Protein AF-A0A527ZUH0-F1 (afdb_monomer)

Foldseek 3Di:
DDDDPQAAKDKDFQDWDACVVPPPQPADADPRRTFTWMFIDHGNDTPDIDGHDPPPPPPDDDD

Nearest PDB structures (foldseek):
  7q68-assembly1_A-2  TM=5.031E-01  e=2.439E+00  Thermochaetoides thermophila DSM 1495
  4k7i-assembly5_C  TM=4.640E-01  e=2.951E+00  Homo sapiens
  5yzx-assembly2_B-2  TM=5.241E-01  e=6.323E+00  Escherichia coli K-12

pLDDT: mean 82.92, std 15.01, range [45.47, 96.06]

Structure (mmCIF, N/CA/C/O backbone):
data_AF-A0A527ZUH0-F1
#
_entry.id   AF-A0A527ZUH0-F1
#
loop_
_atom_site.group_PDB
_atom_site.id
_atom_site.type_symbol
_atom_site.label_atom_id
_atom_site.label_alt_id
_atom_site.label_comp_id
_atom_site.label_asym_id
_atom_site.label_entity_id
_atom_site.label_seq_id
_atom_site.pdbx_PDB_ins_code
_atom_site.Cartn_x
_atom_site.Cartn_y
_atom_site.Cartn_z
_atom_site.occupancy
_atom_site.B_iso_or_equiv
_atom_site.auth_seq_id
_atom_site.auth_comp_id
_atom_site.auth_asym_id
_atom_site.auth_atom_id
_atom_site.pdbx_PDB_model_num
ATOM 1 N N . MET A 1 1 ? -21.392 3.108 5.629 1.00 55.81 1 MET A N 1
ATOM 2 C CA . MET A 1 1 ? -20.014 3.581 5.869 1.00 55.81 1 MET A CA 1
ATOM 3 C C . MET A 1 1 ? -19.202 2.360 6.258 1.00 55.81 1 MET A C 1
ATOM 5 O O . MET A 1 1 ? -19.670 1.626 7.115 1.00 55.81 1 MET A O 1
ATOM 9 N N . LEU A 1 2 ? -18.105 2.059 5.559 1.00 66.94 2 LEU A N 1
ATOM 10 C CA . LEU A 1 2 ? -17.248 0.922 5.907 1.00 66.94 2 LEU A CA 1
ATOM 11 C C . LEU A 1 2 ? -16.389 1.341 7.103 1.00 66.94 2 LEU A C 1
ATOM 13 O O . LEU A 1 2 ? -15.609 2.284 6.984 1.00 66.94 2 LEU A O 1
ATOM 17 N N . GLU A 1 3 ? -16.577 0.700 8.251 1.00 74.19 3 GLU A N 1
ATOM 18 C CA . GLU A 1 3 ? -15.781 0.977 9.445 1.00 74.19 3 GLU A CA 1
ATOM 19 C C . GLU A 1 3 ? -14.468 0.196 9.369 1.00 74.19 3 GLU A C 1
ATOM 21 O O . GLU A 1 3 ? -14.466 -1.024 9.205 1.00 74.19 3 GLU A O 1
ATOM 26 N N . ILE A 1 4 ? -13.345 0.909 9.455 1.00 73.56 4 ILE A N 1
ATOM 27 C CA . ILE A 1 4 ? -12.030 0.286 9.610 1.00 73.56 4 ILE A CA 1
ATOM 28 C C . ILE A 1 4 ? -11.911 -0.100 11.089 1.00 73.56 4 ILE A C 1
ATOM 30 O O . ILE A 1 4 ? -12.040 0.787 11.939 1.00 73.56 4 ILE A O 1
ATOM 34 N N . PRO A 1 5 ? -11.662 -1.376 11.425 1.00 73.06 5 PRO A N 1
ATOM 35 C CA . PRO A 1 5 ? -11.452 -1.776 12.809 1.00 73.06 5 PRO A CA 1
ATOM 36 C C . PRO A 1 5 ? -10.321 -0.950 13.435 1.00 73.06 5 PRO A C 1
ATOM 38 O O . PRO A 1 5 ? -9.204 -0.917 12.917 1.00 73.06 5 PRO A O 1
ATOM 41 N N . ALA A 1 6 ? -10.605 -0.276 14.553 1.00 72.12 6 ALA A N 1
ATOM 42 C CA . ALA A 1 6 ? -9.597 0.493 15.290 1.00 72.12 6 ALA A CA 1
ATOM 43 C C . ALA A 1 6 ? -8.559 -0.410 15.985 1.00 72.12 6 ALA A C 1
ATOM 45 O O . ALA A 1 6 ? -7.503 0.055 16.410 1.00 72.12 6 ALA A O 1
ATOM 46 N N . SER A 1 7 ? -8.866 -1.701 16.106 1.00 73.38 7 SER A N 1
ATOM 47 C CA . SER A 1 7 ? -8.033 -2.726 16.719 1.00 73.38 7 SER A CA 1
ATOM 48 C C . SER A 1 7 ? -8.193 -4.062 15.989 1.00 73.38 7 SER A C 1
ATOM 50 O O . SER A 1 7 ? -9.163 -4.285 15.262 1.00 73.38 7 SER A O 1
ATOM 52 N N . GLY A 1 8 ? -7.221 -4.954 16.188 1.00 81.44 8 GLY A N 1
ATOM 53 C CA . GLY A 1 8 ? -7.163 -6.250 15.518 1.00 81.44 8 GLY A CA 1
ATOM 54 C C . GLY A 1 8 ? -6.423 -6.211 14.182 1.00 81.44 8 GLY A C 1
ATOM 55 O O . GLY A 1 8 ? -5.932 -5.169 13.741 1.00 81.44 8 GLY A O 1
ATOM 56 N N . SER A 1 9 ? -6.315 -7.386 13.566 1.00 91.06 9 SER A N 1
ATOM 57 C CA . SER A 1 9 ? -5.607 -7.560 12.302 1.00 91.06 9 SER A CA 1
ATOM 58 C C . SER A 1 9 ? -6.576 -7.559 11.131 1.00 91.06 9 SER A C 1
ATOM 60 O O . SER A 1 9 ? -7.606 -8.233 11.169 1.00 91.06 9 SER A O 1
ATOM 62 N N . TYR A 1 10 ? -6.237 -6.831 10.072 1.00 90.38 10 TYR A N 1
ATOM 63 C CA . TYR A 1 10 ? -7.019 -6.804 8.841 1.00 90.38 10 TYR A CA 1
ATOM 64 C C . TYR A 1 10 ? -6.128 -6.643 7.612 1.00 90.38 10 TYR A C 1
ATOM 66 O O . TYR A 1 10 ? -4.988 -6.180 7.691 1.00 90.38 10 TYR A O 1
ATOM 74 N N . HIS A 1 11 ? -6.673 -7.030 6.460 1.00 91.94 11 HIS A N 1
ATOM 75 C CA . HIS A 1 11 ? -6.015 -6.908 5.167 1.00 91.94 11 HIS A CA 1
ATOM 76 C C . HIS A 1 11 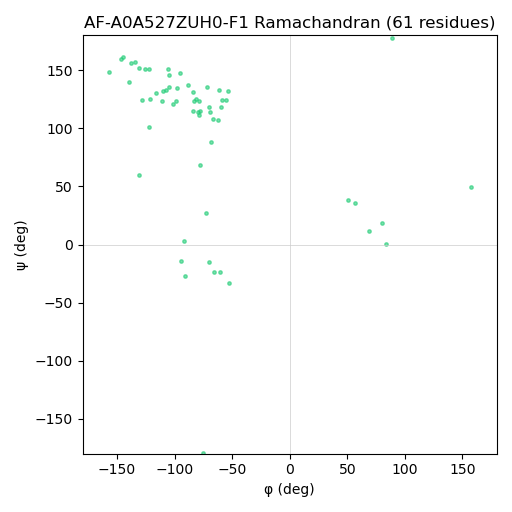? -6.794 -5.955 4.267 1.00 91.94 11 HIS A C 1
ATOM 78 O O . HIS A 1 11 ? -8.002 -6.100 4.088 1.00 91.94 11 HIS A O 1
ATOM 84 N N . LEU A 1 12 ? -6.085 -4.996 3.681 1.00 91.69 12 LEU A N 1
ATOM 85 C CA . LEU A 1 12 ? -6.590 -4.172 2.592 1.00 91.69 12 LEU A CA 1
ATOM 86 C C . LEU A 1 12 ? -6.010 -4.719 1.293 1.00 91.69 12 LEU A C 1
ATOM 88 O O . LEU A 1 12 ? -4.790 -4.768 1.142 1.00 91.69 12 LEU A O 1
ATOM 92 N N . SER A 1 13 ? -6.874 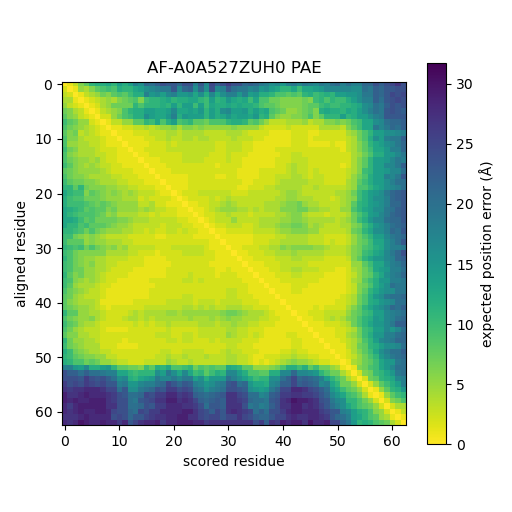-5.126 0.368 1.00 92.62 13 SER A N 1
ATOM 93 C CA . SER A 1 13 ? -6.451 -5.672 -0.922 1.00 92.62 13 SER A CA 1
ATOM 94 C C . SER A 1 13 ? -6.658 -4.687 -2.061 1.00 92.62 13 SER A C 1
ATOM 96 O O . SER A 1 13 ? -7.594 -3.888 -2.022 1.00 92.62 13 SER A O 1
ATOM 98 N N . LYS A 1 14 ? -5.821 -4.780 -3.104 1.00 92.88 14 LYS A N 1
ATOM 99 C CA . LYS A 1 14 ? -5.895 -3.918 -4.307 1.00 92.88 14 LYS A CA 1
ATOM 100 C C . LYS A 1 14 ? -5.815 -2.419 -3.986 1.00 92.88 14 LYS A C 1
ATOM 102 O O . LYS A 1 14 ? -6.460 -1.595 -4.634 1.00 92.88 14 LYS A O 1
ATOM 107 N N . VAL A 1 15 ? -5.022 -2.055 -2.984 1.00 93.12 15 VAL A N 1
ATOM 108 C CA . VAL A 1 15 ? -4.798 -0.660 -2.598 1.00 93.12 15 VAL A CA 1
ATOM 109 C C . VAL A 1 15 ? -3.930 0.024 -3.651 1.00 93.12 15 VAL A C 1
ATOM 111 O O . VAL A 1 15 ? -2.924 -0.542 -4.072 1.00 93.12 15 VAL A O 1
ATOM 114 N N . ARG A 1 16 ? -4.285 1.250 -4.056 1.00 94.44 16 ARG A N 1
ATOM 115 C CA . ARG A 1 16 ? -3.407 2.103 -4.872 1.00 94.44 16 ARG A CA 1
ATOM 116 C C . ARG A 1 16 ? -2.440 2.854 -3.962 1.00 94.44 16 ARG A C 1
ATOM 118 O O . ARG A 1 16 ? -2.868 3.693 -3.173 1.00 94.44 16 ARG A O 1
ATOM 125 N N . LEU A 1 17 ? -1.148 2.566 -4.087 1.00 93.50 17 LEU A N 1
ATOM 126 C CA . LEU A 1 17 ? -0.078 3.243 -3.356 1.00 93.50 17 LEU A CA 1
ATOM 127 C C . LEU A 1 17 ? 0.750 4.101 -4.300 1.00 93.50 17 LEU A C 1
ATOM 129 O O . LEU A 1 17 ? 1.166 3.626 -5.352 1.00 93.50 17 LEU A O 1
ATOM 133 N N . HIS A 1 18 ? 0.996 5.352 -3.914 1.00 96.06 18 HIS A N 1
ATOM 134 C CA . HIS A 1 18 ? 1.837 6.266 -4.6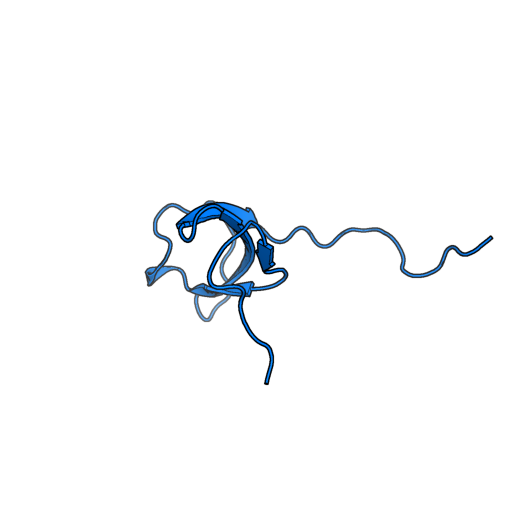78 1.00 96.06 18 HIS A CA 1
ATOM 135 C C . HIS A 1 18 ? 3.305 6.133 -4.259 1.00 96.06 18 HIS A C 1
ATOM 137 O O . HIS A 1 18 ? 3.613 6.094 -3.065 1.00 96.06 18 HIS A O 1
ATOM 143 N N . SER A 1 19 ? 4.209 6.132 -5.235 1.00 93.19 19 SER A N 1
ATOM 144 C CA . SER A 1 19 ? 5.656 5.956 -5.042 1.00 93.19 19 SER A CA 1
ATOM 145 C C . SER A 1 19 ? 6.277 6.914 -4.019 1.00 93.19 19 SER A C 1
ATOM 147 O O . SER A 1 19 ? 7.177 6.522 -3.276 1.00 93.19 19 SER A O 1
ATOM 149 N N . SER A 1 20 ? 5.762 8.144 -3.909 1.00 95.06 20 SER A N 1
ATOM 150 C CA . SER A 1 20 ? 6.274 9.147 -2.964 1.00 95.06 20 SER A CA 1
ATOM 151 C C . SER A 1 20 ? 6.080 8.778 -1.490 1.00 95.06 20 SER A C 1
ATOM 153 O O . SER A 1 20 ? 6.802 9.292 -0.640 1.00 95.06 20 SER A O 1
ATOM 155 N N . LEU A 1 21 ? 5.105 7.921 -1.172 1.00 91.12 21 LEU A N 1
ATOM 156 C CA . LEU A 1 21 ? 4.803 7.490 0.199 1.00 91.12 21 LEU A CA 1
ATOM 157 C C . LEU A 1 21 ? 5.495 6.175 0.565 1.00 91.12 21 LEU A C 1
ATOM 159 O O . LEU A 1 21 ? 5.546 5.811 1.738 1.00 91.12 21 LEU A O 1
ATOM 163 N N . THR A 1 22 ? 6.020 5.457 -0.428 1.00 90.06 22 THR A N 1
ATOM 164 C CA . THR A 1 22 ? 6.630 4.136 -0.250 1.00 90.06 22 THR A CA 1
ATOM 165 C C . THR A 1 22 ? 7.996 4.052 -0.936 1.00 90.06 22 THR A C 1
ATOM 167 O O . THR A 1 22 ? 8.186 3.221 -1.832 1.00 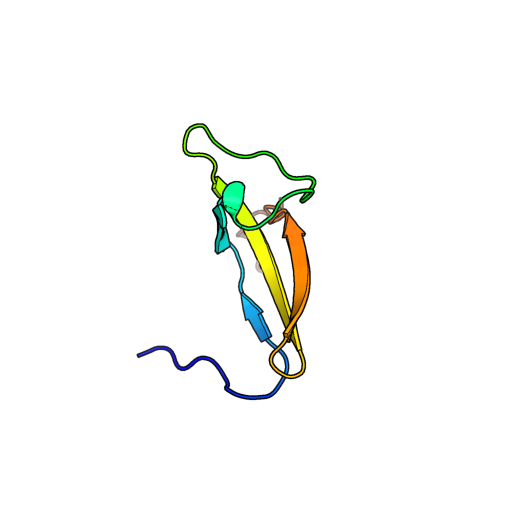90.06 22 THR A O 1
ATOM 170 N N . PRO A 1 23 ? 8.966 4.904 -0.552 1.00 86.88 23 PRO A N 1
ATOM 171 C CA . PRO A 1 23 ? 10.312 4.819 -1.101 1.00 86.88 23 PRO A CA 1
ATOM 172 C C . PRO A 1 23 ? 10.940 3.459 -0.766 1.00 86.88 23 PRO A C 1
ATOM 174 O O . PRO A 1 23 ? 10.869 2.990 0.368 1.00 86.88 23 PRO A O 1
ATOM 177 N N . GLY A 1 24 ? 11.548 2.816 -1.765 1.00 86.75 24 GLY A N 1
ATOM 178 C CA . GLY A 1 24 ? 12.191 1.504 -1.615 1.00 86.75 24 GLY A CA 1
ATOM 179 C C . GLY A 1 24 ? 11.253 0.297 -1.725 1.00 86.75 24 GLY A C 1
ATOM 180 O O . GLY A 1 24 ? 11.721 -0.837 -1.637 1.00 86.75 24 GLY A O 1
ATOM 181 N N . LEU A 1 25 ? 9.951 0.503 -1.955 1.00 86.44 25 LEU A N 1
ATOM 182 C CA . LEU A 1 25 ? 9.030 -0.596 -2.233 1.00 86.44 25 LEU A CA 1
ATOM 183 C C . LEU A 1 25 ? 9.321 -1.188 -3.623 1.00 86.44 25 LEU A C 1
ATOM 185 O O . LEU A 1 25 ? 9.205 -0.503 -4.638 1.00 86.44 25 LEU A O 1
ATOM 189 N N . ALA A 1 26 ? 9.691 -2.470 -3.664 1.00 88.44 26 ALA A N 1
ATOM 190 C CA . ALA A 1 26 ? 10.064 -3.185 -4.885 1.00 88.44 26 ALA A CA 1
ATOM 191 C C . ALA A 1 26 ? 8.831 -3.606 -5.711 1.00 88.44 26 ALA A C 1
ATOM 193 O O . ALA A 1 26 ? 8.504 -4.789 -5.809 1.00 88.44 26 ALA A O 1
ATOM 194 N N . VAL A 1 27 ? 8.131 -2.626 -6.284 1.00 87.00 27 VAL A N 1
ATOM 195 C CA . VAL A 1 27 ? 6.956 -2.813 -7.150 1.00 87.00 27 VAL A CA 1
ATOM 196 C C . VAL A 1 27 ? 7.045 -1.940 -8.396 1.00 87.00 27 VAL A C 1
ATOM 198 O O . VAL A 1 27 ? 7.731 -0.919 -8.410 1.00 87.00 27 VAL A O 1
ATOM 201 N N . THR A 1 28 ? 6.341 -2.338 -9.453 1.00 89.62 28 THR A N 1
ATOM 202 C CA . THR A 1 28 ? 6.199 -1.519 -10.659 1.00 89.62 28 THR A CA 1
ATOM 203 C C . THR A 1 28 ? 5.100 -0.484 -10.447 1.00 89.62 28 THR A C 1
ATOM 205 O O . THR A 1 28 ? 3.969 -0.843 -10.122 1.00 89.62 28 THR A O 1
ATOM 208 N N . PHE A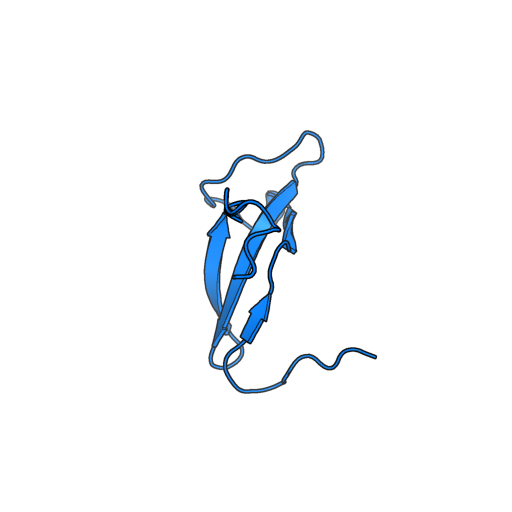 1 29 ? 5.441 0.786 -10.649 1.00 93.06 29 PHE A N 1
ATOM 209 C CA . PHE A 1 29 ? 4.491 1.894 -10.648 1.00 93.06 29 PHE A CA 1
ATOM 210 C C . PHE A 1 29 ? 4.041 2.205 -12.082 1.00 93.06 29 PHE A C 1
ATOM 212 O O . PHE A 1 29 ? 4.810 2.031 -13.029 1.00 93.06 29 PHE A O 1
ATOM 219 N N . ASP A 1 30 ? 2.795 2.644 -12.236 1.00 92.50 30 ASP A N 1
ATOM 220 C CA . ASP A 1 30 ? 2.236 3.138 -13.492 1.00 92.50 30 ASP A CA 1
ATOM 221 C C . ASP A 1 30 ? 2.751 4.553 -13.835 1.00 92.50 30 ASP A C 1
ATOM 223 O O . ASP A 1 30 ? 3.569 5.134 -13.116 1.00 92.50 30 ASP A O 1
ATOM 227 N N . SER A 1 31 ? 2.289 5.112 -14.960 1.00 94.19 31 SER A N 1
ATOM 228 C CA . SER A 1 31 ? 2.680 6.453 -15.426 1.00 94.19 31 SER A CA 1
ATOM 229 C C . SER A 1 31 ? 2.320 7.573 -14.453 1.00 94.19 31 SER A C 1
ATOM 231 O O . SER A 1 31 ? 2.957 8.623 -14.475 1.00 94.19 31 SER A O 1
ATOM 233 N N . ASP A 1 32 ? 1.322 7.340 -13.603 1.00 93.88 32 ASP A N 1
ATOM 234 C CA . ASP A 1 32 ? 0.861 8.284 -12.591 1.00 93.88 32 ASP A CA 1
ATOM 235 C C . ASP A 1 32 ? 1.583 8.061 -11.251 1.00 93.88 32 ASP A C 1
ATOM 237 O O . ASP A 1 32 ? 1.279 8.719 -10.258 1.00 93.88 32 ASP A O 1
ATOM 241 N N . GLY A 1 33 ? 2.537 7.125 -11.203 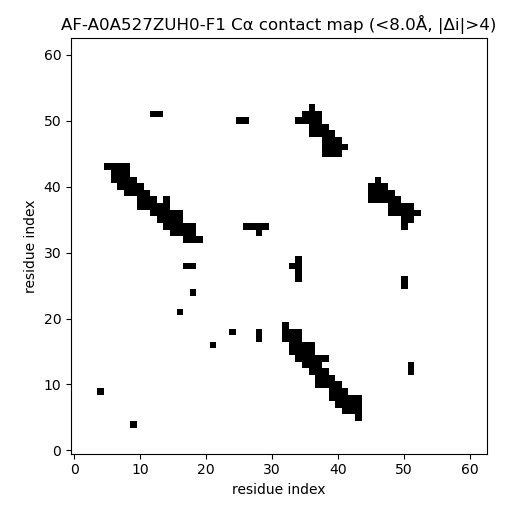1.00 94.69 33 GLY A N 1
ATOM 242 C CA . GLY A 1 33 ? 3.330 6.816 -10.023 1.00 94.69 33 GLY A CA 1
ATOM 243 C C . GLY A 1 33 ? 2.623 5.918 -9.009 1.00 94.69 33 GLY A C 1
ATOM 244 O O . GLY A 1 33 ? 3.057 5.885 -7.854 1.00 94.69 33 GLY A O 1
ATOM 245 N N . PHE A 1 34 ? 1.566 5.193 -9.396 1.00 94.62 34 PHE A N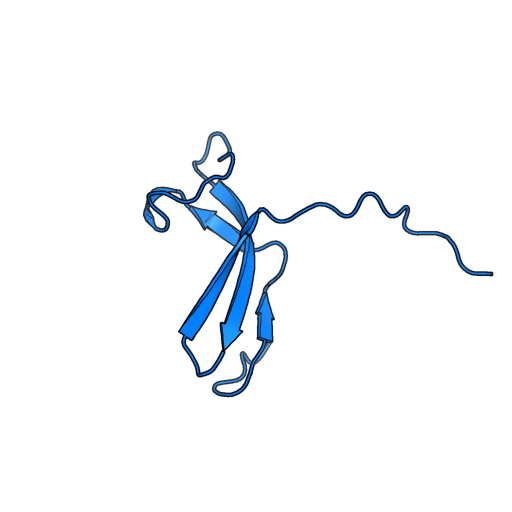 1
ATOM 246 C CA . PHE A 1 34 ? 0.819 4.287 -8.519 1.00 94.62 34 PHE A CA 1
ATOM 247 C C . PHE A 1 34 ? 1.117 2.808 -8.773 1.00 94.62 34 PHE A C 1
ATOM 249 O O . PHE A 1 34 ? 1.304 2.374 -9.902 1.00 94.62 34 PHE A O 1
ATOM 256 N N . ALA A 1 35 ? 1.097 2.005 -7.712 1.00 94.19 35 ALA A N 1
ATOM 257 C CA . ALA A 1 35 ? 1.154 0.549 -7.775 1.00 94.19 35 ALA A CA 1
ATOM 258 C C . ALA A 1 35 ? -0.022 -0.069 -7.009 1.00 94.19 35 ALA A C 1
ATOM 260 O O . ALA A 1 35 ? -0.515 0.514 -6.038 1.00 94.19 35 ALA A O 1
ATOM 261 N N . LEU A 1 36 ? -0.462 -1.259 -7.430 1.00 94.25 36 LEU A N 1
ATOM 262 C CA . LEU A 1 36 ? -1.414 -2.057 -6.659 1.00 94.25 36 LEU A CA 1
ATOM 263 C C . LEU A 1 36 ? -0.684 -2.879 -5.599 1.00 94.25 36 LEU A C 1
ATOM 265 O O . LEU A 1 36 ? 0.275 -3.595 -5.898 1.00 94.25 36 LEU A O 1
ATOM 269 N N . ALA A 1 37 ? -1.181 -2.814 -4.369 1.00 92.69 37 ALA A N 1
ATOM 270 C CA . ALA A 1 37 ? -0.607 -3.504 -3.228 1.00 92.69 37 ALA A CA 1
ATOM 271 C C . ALA A 1 37 ? -1.672 -4.137 -2.332 1.00 92.69 37 ALA A C 1
ATOM 273 O O . ALA A 1 37 ? -2.822 -3.694 -2.281 1.00 92.69 37 ALA A O 1
ATOM 274 N N . ASP A 1 38 ? -1.243 -5.150 -1.591 1.00 93.62 38 ASP A N 1
ATOM 275 C CA . ASP A 1 38 ? -1.951 -5.662 -0.429 1.00 93.62 38 ASP A CA 1
ATOM 276 C C . ASP A 1 38 ? -1.229 -5.184 0.835 1.00 93.62 38 ASP A C 1
ATOM 278 O O . ASP A 1 38 ? 0.003 -5.215 0.915 1.00 93.62 38 ASP A O 1
ATOM 282 N N . ILE A 1 39 ? -2.002 -4.724 1.819 1.00 92.94 39 ILE A N 1
ATOM 283 C CA . ILE A 1 39 ? -1.495 -4.173 3.078 1.00 92.94 39 ILE A CA 1
ATOM 284 C C . ILE A 1 39 ? -2.063 -4.992 4.227 1.00 92.94 39 ILE A C 1
ATOM 286 O O . ILE A 1 39 ? -3.280 -5.129 4.355 1.00 92.94 39 ILE A O 1
ATOM 290 N N . ALA A 1 40 ? -1.179 -5.507 5.074 1.00 93.94 40 ALA A N 1
ATOM 291 C CA . ALA A 1 40 ? -1.548 -6.164 6.318 1.00 93.94 40 ALA A CA 1
ATOM 292 C C . ALA A 1 40 ? -1.377 -5.179 7.477 1.00 93.94 40 ALA A C 1
ATOM 294 O O . ALA A 1 40 ? -0.278 -4.662 7.701 1.00 93.94 40 ALA A O 1
ATOM 295 N N . VAL A 1 41 ? -2.441 -4.945 8.238 1.00 92.94 41 VAL A N 1
ATOM 296 C CA . VAL A 1 41 ? -2.407 -4.143 9.464 1.00 92.94 41 VAL A CA 1
ATOM 297 C C . VAL A 1 41 ? -2.549 -5.074 10.657 1.00 92.94 41 VAL A C 1
ATOM 299 O O . VAL A 1 41 ? -3.417 -5.941 10.658 1.00 92.94 41 VAL A O 1
ATOM 302 N N . ALA A 1 42 ? -1.695 -4.887 11.658 1.00 91.62 42 ALA A N 1
ATOM 303 C CA . ALA A 1 42 ? -1.758 -5.564 12.946 1.00 91.62 42 ALA A CA 1
ATOM 304 C C . ALA A 1 42 ? -1.422 -4.550 14.044 1.00 91.62 42 ALA A C 1
ATOM 306 O O . ALA A 1 42 ? -0.554 -3.697 13.853 1.00 91.62 42 ALA A O 1
ATOM 307 N N . ASP A 1 43 ? -2.140 -4.605 15.167 1.00 87.75 43 ASP A N 1
ATOM 308 C CA . ASP A 1 43 ? -1.942 -3.707 16.315 1.00 87.75 43 ASP A CA 1
ATOM 309 C C . ASP A 1 43 ? -1.924 -2.211 15.936 1.00 87.75 43 ASP A C 1
ATOM 311 O O . ASP A 1 43 ? -1.127 -1.415 16.438 1.00 87.75 43 ASP A O 1
ATOM 315 N N . GLY A 1 44 ? -2.784 -1.828 14.985 1.00 87.69 44 GLY A N 1
ATOM 316 C CA . GLY A 1 44 ? -2.883 -0.454 14.484 1.00 87.69 44 GLY A CA 1
ATOM 317 C C . GLY A 1 44 ? -1.677 0.023 13.662 1.00 87.69 44 GLY A C 1
ATOM 318 O O . GLY A 1 44 ? -1.557 1.217 13.393 1.00 87.69 44 GLY A O 1
ATOM 319 N N . LYS A 1 45 ? -0.771 -0.877 13.259 1.00 90.31 45 LYS A N 1
ATOM 320 C CA . LYS A 1 45 ? 0.417 -0.579 12.449 1.00 90.31 45 LYS A CA 1
ATOM 321 C C . LYS A 1 45 ? 0.423 -1.392 11.163 1.00 90.31 45 LYS A C 1
ATOM 323 O O . LYS A 1 45 ? -0.064 -2.519 11.114 1.00 90.31 45 LYS A O 1
ATOM 328 N N . ILE A 1 46 ? 1.033 -0.836 10.121 1.00 91.81 46 ILE A N 1
ATOM 329 C CA . ILE A 1 46 ? 1.302 -1.588 8.896 1.00 91.81 46 ILE A CA 1
ATOM 330 C C . ILE A 1 46 ? 2.373 -2.631 9.221 1.00 91.81 46 ILE A C 1
ATOM 332 O O . ILE A 1 46 ? 3.507 -2.283 9.539 1.00 91.81 46 ILE A O 1
ATOM 336 N N . SER A 1 47 ? 1.992 -3.903 9.161 1.00 94.06 47 SER A N 1
ATOM 337 C CA . SER A 1 47 ? 2.882 -5.042 9.407 1.00 94.06 47 SER A CA 1
ATOM 338 C C . SER A 1 47 ? 3.538 -5.544 8.119 1.00 94.06 47 SER A C 1
ATOM 340 O O . SER A 1 47 ? 4.644 -6.076 8.158 1.00 94.06 47 SER A O 1
ATOM 342 N N . SER A 1 48 ? 2.886 -5.351 6.965 1.00 92.75 48 SER A N 1
ATOM 343 C CA . SER A 1 48 ? 3.441 -5.697 5.656 1.00 92.75 48 SER A CA 1
ATOM 344 C C . SER A 1 48 ? 2.788 -4.900 4.526 1.00 92.75 48 SER A C 1
ATOM 346 O O . SER A 1 48 ? 1.598 -4.581 4.587 1.00 92.75 48 SER A O 1
ATOM 348 N N . ILE A 1 49 ? 3.574 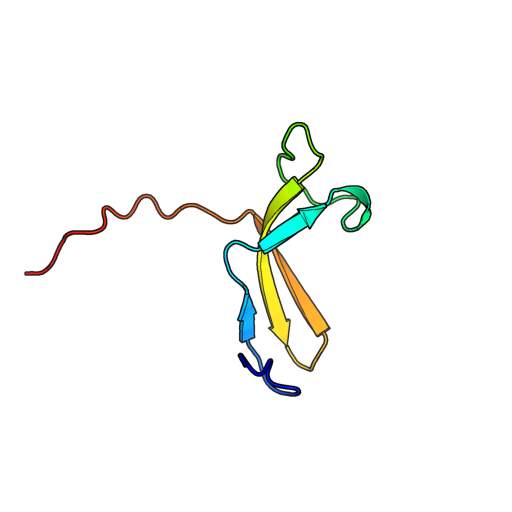-4.625 3.484 1.00 92.56 49 ILE A N 1
ATOM 349 C CA . ILE A 1 49 ? 3.121 -4.123 2.185 1.00 92.56 49 ILE A CA 1
ATOM 350 C C . ILE A 1 49 ? 3.729 -5.042 1.128 1.00 92.56 49 ILE A C 1
ATOM 352 O O . ILE A 1 49 ? 4.949 -5.205 1.078 1.00 92.56 49 ILE A O 1
ATOM 356 N N . ALA A 1 50 ? 2.892 -5.627 0.281 1.00 91.69 50 ALA A N 1
ATOM 357 C CA . ALA A 1 50 ? 3.331 -6.486 -0.811 1.00 91.69 50 ALA A CA 1
ATOM 358 C C . ALA A 1 50 ? 2.651 -6.079 -2.118 1.00 91.69 50 ALA A C 1
ATOM 360 O O . ALA A 1 50 ? 1.529 -5.576 -2.106 1.00 91.69 50 ALA A O 1
ATOM 361 N N . ALA A 1 51 ? 3.313 -6.326 -3.251 1.00 90.75 51 ALA A N 1
ATOM 362 C CA . ALA A 1 51 ? 2.684 -6.182 -4.561 1.00 90.75 51 ALA A CA 1
ATOM 363 C C . ALA A 1 51 ? 1.392 -7.008 -4.603 1.00 90.75 51 ALA A C 1
ATOM 365 O O . ALA A 1 51 ? 1.412 -8.188 -4.234 1.00 90.75 51 ALA A O 1
ATOM 36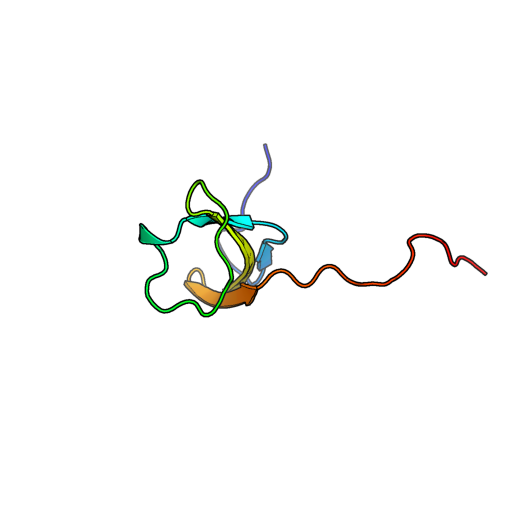6 N N . HIS A 1 52 ? 0.295 -6.416 -5.077 1.00 89.75 52 HIS A N 1
ATOM 367 C CA . HIS A 1 52 ? -0.933 -7.174 -5.261 1.00 89.75 52 HIS A CA 1
ATOM 368 C C . HIS A 1 52 ? -0.698 -8.199 -6.370 1.00 89.75 52 HIS A C 1
ATOM 370 O O . HIS A 1 52 ? -0.587 -7.851 -7.548 1.00 89.75 52 HIS A O 1
ATOM 376 N N . ARG A 1 53 ? -0.602 -9.478 -6.001 1.00 78.88 53 ARG A N 1
ATOM 377 C CA . ARG A 1 53 ? -0.554 -10.556 -6.986 1.00 78.88 53 ARG A CA 1
ATOM 378 C C . ARG A 1 53 ? -1.971 -10.814 -7.457 1.00 78.88 53 ARG A C 1
ATOM 380 O O . ARG A 1 53 ? -2.807 -11.300 -6.701 1.00 78.88 53 ARG A O 1
ATOM 387 N N . GLN A 1 54 ? -2.218 -10.529 -8.729 1.00 62.22 54 GLN A N 1
ATOM 388 C CA . GLN A 1 54 ? -3.421 -10.989 -9.399 1.00 62.22 54 GLN A CA 1
ATOM 389 C C . GLN A 1 54 ? -3.375 -12.519 -9.387 1.00 62.22 54 GLN A C 1
ATOM 391 O O . GLN A 1 54 ? -2.526 -13.130 -10.037 1.00 62.22 54 GLN A O 1
ATOM 396 N N . SER A 1 55 ? -4.216 -13.148 -8.565 1.00 53.81 55 SER A N 1
ATOM 397 C CA . SER A 1 55 ? -4.316 -14.600 -8.558 1.00 53.81 55 SER A CA 1
ATOM 398 C C . SER A 1 55 ? -4.741 -15.031 -9.955 1.00 53.81 55 SER A C 1
ATOM 400 O O . SER A 1 55 ? -5.834 -14.678 -10.394 1.00 53.81 55 SER A O 1
ATOM 402 N N . ASN A 1 56 ? -3.914 -15.816 -10.639 1.00 49.31 56 ASN A N 1
ATOM 403 C CA . ASN A 1 56 ? -4.264 -16.436 -11.916 1.00 49.31 56 ASN A CA 1
ATOM 404 C C . ASN A 1 56 ? -5.275 -17.590 -11.739 1.00 49.31 56 ASN A C 1
ATOM 406 O O . ASN A 1 56 ? -5.275 -18.547 -12.507 1.00 49.31 56 ASN A O 1
ATOM 410 N N . THR A 1 57 ? -6.096 -17.537 -10.688 1.00 46.78 57 THR A N 1
ATOM 411 C CA . THR A 1 57 ? -7.180 -18.480 -10.442 1.00 46.78 57 THR A CA 1
ATOM 412 C C . THR A 1 57 ? -8.337 -18.057 -11.342 1.00 46.78 57 THR A C 1
ATOM 414 O O . THR A 1 57 ? -8.900 -16.982 -11.110 1.00 46.78 57 THR A O 1
ATOM 417 N N . PRO A 1 58 ? -8.697 -18.836 -12.378 1.00 45.47 58 PRO A N 1
ATOM 418 C CA . PRO A 1 58 ? -9.892 -18.542 -13.149 1.00 45.47 58 PRO A CA 1
ATOM 419 C C . PRO A 1 58 ? -11.091 -18.558 -12.197 1.00 45.47 58 PRO A C 1
ATOM 421 O O . PRO A 1 58 ? -11.320 -19.523 -11.466 1.00 45.47 58 PRO A O 1
ATOM 424 N N . ALA A 1 59 ? -11.830 -17.453 -12.170 1.00 54.72 59 ALA A N 1
ATOM 425 C CA . ALA A 1 59 ? -13.083 -17.345 -11.442 1.00 54.72 59 ALA A CA 1
ATOM 426 C C . ALA A 1 59 ? -14.123 -18.238 -12.136 1.00 54.72 59 ALA A C 1
ATOM 428 O O . ALA A 1 59 ? -14.806 -17.787 -13.050 1.00 54.72 59 ALA A O 1
ATOM 429 N N . GLY A 1 60 ? -14.195 -19.519 -11.764 1.00 57.47 60 GLY A N 1
ATOM 430 C CA . GLY A 1 60 ? -15.191 -20.425 -12.339 1.00 57.47 60 GLY A CA 1
ATOM 431 C C . GLY A 1 60 ? -14.872 -21.913 -12.277 1.00 57.47 60 GLY A C 1
ATOM 432 O O . GLY A 1 60 ? -15.011 -22.589 -13.288 1.00 57.47 60 GLY A O 1
ATOM 433 N N . ALA A 1 61 ? -14.485 -22.441 -11.118 1.00 50.88 61 ALA A N 1
ATOM 434 C CA . ALA A 1 61 ? -14.641 -23.869 -10.856 1.00 50.88 61 ALA A CA 1
ATOM 435 C C . ALA A 1 61 ? -15.498 -24.030 -9.596 1.00 50.88 61 ALA A C 1
ATOM 437 O O . ALA A 1 61 ? -15.026 -23.806 -8.484 1.00 50.88 61 ALA A O 1
ATOM 438 N N . LEU A 1 62 ? -16.776 -24.336 -9.805 1.00 58.69 62 LEU A N 1
ATOM 439 C CA . LEU A 1 62 ? -17.652 -24.947 -8.813 1.00 58.69 62 LEU A CA 1
ATOM 440 C C . LEU A 1 62 ? -17.913 -26.365 -9.338 1.00 58.69 62 LEU A C 1
ATOM 442 O O . LEU A 1 62 ? -18.296 -26.496 -10.502 1.00 58.69 62 LEU A O 1
ATOM 446 N N . ASP A 1 63 ? -17.607 -27.370 -8.519 1.00 54.84 63 ASP A N 1
ATOM 447 C CA . ASP A 1 63 ? -18.011 -28.773 -8.719 1.00 54.84 63 ASP A CA 1
ATOM 448 C C . ASP A 1 63 ? -19.494 -28.945 -8.352 1.00 54.84 63 ASP A C 1
ATOM 450 O O . ASP A 1 63 ? -19.924 -28.292 -7.366 1.00 54.84 63 ASP A O 1
#

Secondary structure (DSSP, 8-state):
--PPPSSS-EEEEEEEEEGGGSTT--S---TTSEEEEEEEEETTEEEEEEE-------S----

Mean predicted aligned error: 8.18 Å

Solvent-accessible surface area (backbone atoms only — not comparable to full-atom values): 4192 Å² total; per-residue (Å²): 132,89,80,76,73,86,60,60,71,52,75,49,70,73,38,81,46,48,51,91,82,44,78,88,60,95,63,76,57,49,99,88,35,37,29,54,23,30,37,37,33,39,83,75,35,82,73,46,78,44,70,47,73,79,72,90,65,75,93,81,82,81,134

Radius of gyration: 14.31 Å; Cα contacts (8 Å, |Δi|>4): 88; chains: 1; bounding box: 32×38×32 Å

Sequence (63 aa):
MLEIPASGSYHLSKVRLHSSLTPGLAVTFDSDGFALADIAVADGKISSIAAHRQSNTPAGALD